Protein AF-A0A7R8VZD3-F1 (afdb_monomer_lite)

Foldseek 3Di:
DVVLLVVLVVQLVVVVVCLQPDFQDPVSLVVLVVCLVCPLLDDPPPDDPDDDDPPDCVVVVSVVSSVVLVPDPVSVVVSVVSVVLQDPVDPPSRRSVSVNVSVVVVVVVVVVVVVPDDD

Secondary structure (DSSP, 8-state):
-HHHHHHHHHHHHHTTTSTTT-B--HHHHHHHHHHHHTTTT----SS-S------SHHHHHHHHHHHHHHH-HHHHHHHHHHHHHT--SSTTTTBHHHHHHHHHHHHHHHHHHHHTS--

Radius of gyration: 16.38 Å; chains: 1; bounding box: 47×32×36 Å

pLDDT: mean 77.88, std 16.16, range [34.25, 94.44]

Sequence (119 aa):
MRQGLAKCLAIAFENRGAVSEATITPHTLNFVKKLVSTFGIGIENINTSNSTNASSAASDSLAARARATVQDPVFHMMKVQFKSDFDFSVPGSMKLQNLIVKLRKWIQILENKVKTLPK

Structure (mmCIF, N/CA/C/O backbone):
data_AF-A0A7R8VZD3-F1
#
_entry.id   AF-A0A7R8VZD3-F1
#
loop_
_atom_site.group_PDB
_atom_site.id
_atom_site.type_symbol
_atom_site.label_atom_id
_atom_site.label_alt_id
_atom_site.label_comp_id
_atom_site.label_asym_id
_atom_site.label_entity_id
_atom_site.label_seq_id
_atom_site.pdbx_PDB_ins_code
_atom_site.Cartn_x
_atom_site.Cartn_y
_atom_site.Cartn_z
_atom_site.occupancy
_atom_site.B_iso_or_equiv
_atom_site.auth_seq_id
_atom_site.auth_comp_id
_atom_site.auth_asym_id
_atom_site.auth_atom_id
_atom_site.pdbx_PDB_model_num
ATOM 1 N N . MET A 1 1 ? 3.832 -4.085 1.078 1.00 80.12 1 MET A N 1
ATOM 2 C CA . MET A 1 1 ? 2.422 -3.616 1.165 1.00 80.12 1 MET A CA 1
ATOM 3 C C . MET A 1 1 ? 1.523 -4.490 2.037 1.00 80.12 1 MET A C 1
ATOM 5 O O . MET A 1 1 ? 0.811 -3.924 2.856 1.00 80.12 1 MET A O 1
ATOM 9 N N . ARG A 1 2 ? 1.564 -5.830 1.934 1.00 85.31 2 ARG A N 1
ATOM 10 C CA . ARG A 1 2 ? 0.732 -6.739 2.758 1.00 85.31 2 ARG A CA 1
ATOM 11 C C . ARG A 1 2 ? 0.818 -6.479 4.271 1.00 85.31 2 ARG A C 1
ATOM 13 O O . ARG A 1 2 ? -0.208 -6.442 4.936 1.00 85.31 2 ARG A O 1
ATOM 20 N N . GLN A 1 3 ? 2.011 -6.189 4.794 1.00 83.88 3 GLN A N 1
ATOM 21 C CA . GLN A 1 3 ? 2.200 -5.815 6.203 1.00 83.88 3 GLN A CA 1
ATOM 22 C C . GLN A 1 3 ? 1.435 -4.537 6.596 1.00 83.88 3 GLN A C 1
ATOM 24 O O . GLN A 1 3 ? 0.845 -4.474 7.670 1.00 83.88 3 GLN A O 1
ATOM 29 N N . GLY A 1 4 ? 1.406 -3.531 5.714 1.00 83.62 4 GLY A N 1
ATOM 30 C CA . GLY A 1 4 ? 0.624 -2.312 5.928 1.00 83.62 4 GLY A CA 1
ATOM 31 C C . GLY A 1 4 ? -0.872 -2.603 5.988 1.00 83.62 4 GLY A C 1
ATOM 32 O O . GLY A 1 4 ? -1.556 -2.091 6.867 1.00 83.62 4 GLY A O 1
ATOM 33 N N . LEU A 1 5 ? -1.365 -3.483 5.107 1.00 88.00 5 LEU A N 1
ATOM 34 C CA . LEU A 1 5 ? -2.765 -3.907 5.113 1.00 88.00 5 LEU A CA 1
ATOM 35 C C . LEU A 1 5 ? -3.111 -4.648 6.410 1.00 88.00 5 LEU A C 1
ATOM 37 O O . LEU A 1 5 ? -4.119 -4.326 7.029 1.00 88.00 5 LEU A O 1
ATOM 41 N N . ALA A 1 6 ? -2.257 -5.573 6.856 1.00 88.06 6 ALA A N 1
ATOM 42 C CA . ALA A 1 6 ? -2.446 -6.293 8.115 1.00 88.06 6 ALA A CA 1
ATOM 43 C C . ALA A 1 6 ? -2.534 -5.337 9.318 1.00 88.06 6 ALA A C 1
ATOM 45 O O . ALA A 1 6 ? -3.457 -5.447 10.120 1.00 88.06 6 ALA A O 1
ATOM 46 N N . LYS A 1 7 ? -1.640 -4.339 9.396 1.00 86.06 7 LYS A N 1
ATOM 47 C CA . LYS A 1 7 ? -1.689 -3.297 10.438 1.00 86.06 7 LYS A CA 1
ATOM 48 C C . LYS A 1 7 ? -2.984 -2.481 10.385 1.00 86.06 7 LYS A C 1
ATOM 50 O O . LYS A 1 7 ? -3.569 -2.210 11.426 1.00 86.06 7 LYS A O 1
ATOM 55 N N . CYS A 1 8 ? -3.458 -2.116 9.192 1.00 86.69 8 CYS A N 1
ATOM 56 C CA . CYS A 1 8 ? -4.714 -1.376 9.059 1.00 86.69 8 CYS A CA 1
ATOM 57 C C . CYS A 1 8 ? -5.930 -2.211 9.482 1.00 86.69 8 CYS A C 1
ATOM 59 O O . CYS A 1 8 ? -6.835 -1.688 10.123 1.00 86.69 8 CYS A O 1
ATOM 61 N N . LEU A 1 9 ? -5.947 -3.502 9.141 1.00 87.75 9 LEU A N 1
ATOM 62 C CA . LEU A 1 9 ? -7.024 -4.413 9.531 1.00 87.75 9 LEU A CA 1
ATOM 63 C C . LEU A 1 9 ? -7.053 -4.654 11.046 1.00 87.75 9 LEU A C 1
ATOM 65 O O . LEU A 1 9 ? -8.140 -4.711 11.609 1.00 87.75 9 LEU A O 1
ATOM 69 N N . ALA A 1 10 ? -5.892 -4.723 11.705 1.00 89.38 10 ALA A N 1
ATOM 70 C CA . ALA A 1 10 ? -5.815 -4.808 13.164 1.00 89.38 10 ALA A CA 1
ATOM 71 C C . ALA A 1 10 ? -6.458 -3.582 13.838 1.00 89.38 10 ALA A C 1
ATOM 73 O O . ALA A 1 10 ? -7.354 -3.738 14.661 1.00 89.38 10 ALA A O 1
ATOM 74 N N . ILE A 1 11 ? -6.099 -2.367 13.399 1.00 86.88 11 ILE A N 1
ATOM 75 C CA . ILE A 1 11 ? -6.693 -1.124 13.924 1.00 86.88 11 ILE A CA 1
ATOM 76 C C . ILE A 1 11 ? -8.209 -1.096 13.672 1.00 86.88 11 ILE A C 1
ATOM 78 O O . ILE A 1 11 ? -8.978 -0.709 14.549 1.00 86.88 11 ILE A O 1
ATOM 82 N N . ALA A 1 12 ? -8.665 -1.524 12.490 1.00 87.50 12 ALA A N 1
ATOM 83 C CA . ALA A 1 12 ? -10.092 -1.580 12.175 1.00 87.50 12 ALA A CA 1
ATOM 84 C C . ALA A 1 12 ? -10.841 -2.567 13.084 1.00 87.50 12 ALA A C 1
ATOM 86 O O . ALA A 1 12 ? -11.945 -2.276 13.532 1.00 87.50 12 ALA A O 1
ATOM 87 N N . PHE A 1 13 ? -10.237 -3.715 13.389 1.00 88.38 13 PHE A N 1
ATOM 88 C CA . PHE A 1 13 ? -10.820 -4.707 14.286 1.00 88.38 13 PHE A CA 1
ATOM 89 C C . PHE A 1 13 ? -10.906 -4.208 15.738 1.00 88.38 13 PHE A C 1
ATOM 91 O O . PHE A 1 13 ? -11.932 -4.387 16.397 1.00 88.38 13 PHE A O 1
ATOM 98 N N . GLU A 1 14 ? -9.864 -3.532 16.224 1.00 87.56 14 GLU A N 1
ATOM 99 C CA . GLU A 1 14 ? -9.864 -2.875 17.539 1.00 87.56 14 GLU A CA 1
ATOM 100 C C . GLU A 1 14 ? -10.960 -1.801 17.627 1.00 87.56 14 GLU A C 1
ATOM 102 O O . GLU A 1 14 ? -11.651 -1.693 18.637 1.00 87.56 14 GLU A O 1
ATOM 107 N N . ASN A 1 15 ? -11.193 -1.075 16.530 1.00 84.88 15 ASN A N 1
ATOM 108 C CA . ASN A 1 15 ? -12.198 -0.018 16.420 1.00 84.88 15 ASN A CA 1
ATOM 109 C C . ASN A 1 15 ? -13.522 -0.504 15.800 1.00 84.88 15 ASN A C 1
ATOM 111 O O . ASN A 1 15 ? -14.246 0.289 15.200 1.00 84.88 15 ASN A O 1
ATOM 115 N N . ARG A 1 16 ? -13.871 -1.795 15.935 1.00 80.25 16 ARG A N 1
ATOM 116 C CA . ARG A 1 16 ? -15.020 -2.416 15.236 1.00 80.25 16 ARG A CA 1
ATOM 117 C C . ARG A 1 16 ? -16.374 -1.720 15.438 1.00 80.25 16 ARG A C 1
ATOM 119 O O . ARG A 1 16 ? -17.236 -1.835 14.576 1.00 80.25 16 ARG A O 1
ATOM 126 N N . GLY A 1 17 ? -16.560 -0.994 16.543 1.00 82.38 17 GLY A N 1
ATOM 127 C CA . GLY A 1 17 ? -17.776 -0.215 16.811 1.00 82.38 17 GLY A CA 1
ATOM 128 C C . GLY A 1 17 ? -17.874 1.112 16.045 1.00 82.38 17 GLY A C 1
ATOM 129 O O . GLY A 1 17 ? -18.957 1.677 15.965 1.00 82.38 17 GLY A O 1
ATOM 130 N N . ALA A 1 18 ? -16.767 1.608 15.478 1.00 83.62 18 ALA A N 1
ATOM 131 C CA . ALA A 1 18 ? -16.680 2.914 14.817 1.00 83.62 18 ALA A CA 1
ATOM 132 C C . ALA A 1 18 ? -15.638 2.930 13.675 1.00 83.62 18 ALA A C 1
ATOM 134 O O . ALA A 1 18 ? -14.901 3.898 13.490 1.00 83.62 18 ALA A O 1
ATOM 135 N N . VAL A 1 19 ? -15.556 1.853 12.883 1.00 82.00 19 VAL A N 1
ATOM 136 C CA . VAL A 1 19 ? -14.545 1.700 11.812 1.00 82.00 19 VAL A CA 1
ATOM 137 C C . VAL A 1 19 ? -14.595 2.832 10.778 1.00 82.00 19 VAL A C 1
ATOM 139 O O . VAL A 1 19 ? -13.558 3.215 10.238 1.00 82.00 19 VAL A O 1
ATOM 142 N N . SER A 1 20 ? -15.780 3.392 10.517 1.00 81.44 20 SER A N 1
ATOM 143 C CA . SER A 1 20 ? -15.986 4.510 9.582 1.00 81.44 20 SER A CA 1
ATOM 144 C C . SER A 1 20 ? -15.333 5.823 10.033 1.00 81.44 20 SER A C 1
ATOM 146 O O . SER A 1 20 ? -15.005 6.670 9.191 1.00 81.44 20 SER A O 1
ATOM 148 N N . GLU A 1 21 ? -15.122 5.964 11.344 1.00 84.62 21 GLU A N 1
ATOM 149 C CA . GLU A 1 21 ? -14.521 7.130 11.996 1.00 84.62 21 GLU A CA 1
ATOM 150 C C . GLU A 1 21 ? -13.048 6.897 12.358 1.00 84.62 21 GLU A C 1
ATOM 152 O O . GLU A 1 21 ? -12.323 7.842 12.668 1.00 84.62 21 GLU A O 1
ATOM 157 N N . ALA A 1 22 ? -12.568 5.652 12.264 1.00 88.69 22 ALA A N 1
ATOM 158 C CA . ALA A 1 22 ? -11.177 5.321 12.527 1.00 88.69 22 ALA A CA 1
ATOM 159 C C . ALA A 1 22 ? -10.238 6.057 11.555 1.00 88.69 22 ALA A C 1
ATOM 161 O O . ALA A 1 22 ? -10.385 6.013 10.326 1.00 88.69 22 ALA A O 1
ATOM 162 N N . THR A 1 23 ? -9.224 6.709 12.116 1.00 91.12 23 THR A N 1
ATOM 163 C CA . THR A 1 23 ? -8.204 7.446 11.370 1.00 91.12 23 THR A CA 1
ATOM 164 C C . THR A 1 23 ? -6.880 6.690 11.345 1.00 91.12 23 THR A C 1
ATOM 166 O O . THR A 1 23 ? -6.626 5.769 12.123 1.00 91.12 23 THR A O 1
ATOM 169 N N . ILE A 1 24 ? -6.025 7.045 10.390 1.00 89.88 24 ILE A N 1
ATOM 170 C CA . ILE A 1 24 ? -4.689 6.465 10.270 1.00 89.88 24 ILE A CA 1
ATOM 171 C C . ILE A 1 24 ? -3.842 6.912 11.466 1.00 89.88 24 ILE A C 1
ATOM 173 O O . ILE A 1 24 ? -3.636 8.105 11.685 1.00 89.88 24 ILE A O 1
ATOM 177 N N . THR A 1 25 ? -3.283 5.951 12.202 1.00 88.81 25 THR A N 1
ATOM 178 C CA . THR A 1 25 ? -2.350 6.250 13.293 1.00 88.81 25 THR A CA 1
ATOM 179 C C . THR A 1 25 ? -1.047 6.860 12.752 1.00 88.81 25 THR A C 1
ATOM 181 O O . THR A 1 25 ? -0.610 6.496 11.653 1.00 88.81 25 THR A O 1
ATOM 184 N N . PRO A 1 26 ? -0.347 7.724 13.514 1.00 88.31 26 PRO A N 1
ATOM 185 C CA . PRO A 1 26 ? 0.922 8.315 13.076 1.00 88.31 26 PRO A CA 1
ATOM 186 C C . PRO A 1 26 ? 1.968 7.274 12.654 1.00 88.31 26 PRO A C 1
ATOM 188 O O . PRO A 1 26 ? 2.701 7.465 11.682 1.00 88.31 26 PRO A O 1
ATOM 191 N N . HIS A 1 27 ? 2.005 6.132 13.348 1.00 86.25 27 HIS A N 1
ATOM 192 C CA . HIS A 1 27 ? 2.902 5.027 13.022 1.00 86.25 27 HIS A CA 1
ATOM 193 C C . HIS A 1 27 ? 2.594 4.423 11.643 1.00 86.25 27 HIS A C 1
ATOM 195 O O . HIS A 1 27 ? 3.495 4.267 10.816 1.00 86.25 27 HIS A O 1
ATOM 201 N N . THR A 1 28 ? 1.320 4.136 11.364 1.00 86.81 28 THR A N 1
ATOM 202 C CA . THR A 1 28 ? 0.881 3.634 10.056 1.00 86.81 28 THR A CA 1
ATOM 203 C C . THR A 1 28 ? 1.126 4.668 8.960 1.00 86.81 28 THR A C 1
ATOM 205 O O . THR A 1 28 ? 1.623 4.313 7.893 1.00 86.81 28 THR A O 1
ATOM 208 N N . LEU A 1 29 ? 0.868 5.951 9.222 1.00 88.88 29 LEU A N 1
ATOM 209 C CA . LEU A 1 29 ? 1.136 7.026 8.267 1.00 88.88 29 LEU A CA 1
ATOM 210 C C . LEU A 1 29 ? 2.623 7.095 7.889 1.00 88.88 29 LEU A C 1
ATOM 212 O O . LEU A 1 29 ? 2.956 7.147 6.706 1.00 88.88 29 LEU A O 1
ATOM 216 N N . ASN A 1 30 ? 3.525 7.045 8.871 1.00 89.06 30 ASN A N 1
ATOM 217 C CA . ASN A 1 30 ? 4.969 7.054 8.624 1.00 89.06 30 ASN A CA 1
ATOM 218 C C . ASN A 1 30 ? 5.432 5.823 7.841 1.00 89.06 30 ASN A C 1
ATOM 220 O O . ASN A 1 30 ? 6.268 5.941 6.945 1.00 89.06 30 ASN A O 1
ATOM 224 N N . PHE A 1 31 ? 4.864 4.652 8.137 1.00 86.88 31 PHE A N 1
ATOM 225 C CA . PHE A 1 31 ? 5.106 3.449 7.347 1.00 86.88 31 PHE A CA 1
ATOM 226 C C . PHE A 1 31 ? 4.687 3.645 5.884 1.00 86.88 31 PHE A C 1
ATOM 228 O O . PHE A 1 31 ? 5.464 3.336 4.983 1.00 86.88 31 PHE A O 1
ATOM 235 N N . VAL A 1 32 ? 3.495 4.194 5.629 1.00 88.56 32 VAL A N 1
ATOM 236 C CA . VAL A 1 32 ? 3.011 4.404 4.257 1.00 88.56 32 VAL A CA 1
ATOM 237 C C . VAL A 1 32 ? 3.837 5.462 3.528 1.00 88.56 32 VAL A C 1
ATOM 239 O O . VAL A 1 32 ? 4.207 5.240 2.380 1.00 88.56 32 VAL A O 1
ATOM 242 N N . LYS A 1 33 ? 4.213 6.565 4.188 1.00 88.75 33 LYS A N 1
ATOM 243 C CA . LYS A 1 33 ? 5.120 7.573 3.611 1.00 88.75 33 LYS A CA 1
ATOM 244 C C . LYS A 1 33 ? 6.446 6.953 3.170 1.00 88.75 33 LYS A C 1
ATOM 246 O O . LYS A 1 33 ? 6.878 7.188 2.045 1.00 88.75 33 LYS A O 1
ATOM 251 N N . LYS A 1 34 ? 7.047 6.110 4.020 1.00 86.06 34 LYS A N 1
ATOM 252 C CA . LYS A 1 34 ? 8.265 5.361 3.671 1.00 86.06 34 LYS A CA 1
ATOM 253 C C . LYS A 1 34 ? 8.031 4.418 2.494 1.00 86.06 34 LYS A C 1
ATOM 255 O O . LYS A 1 34 ? 8.853 4.351 1.591 1.00 86.06 34 LYS A O 1
ATOM 260 N N . LEU A 1 35 ? 6.896 3.725 2.479 1.00 86.56 35 LEU A N 1
ATOM 261 C CA . LEU A 1 35 ? 6.533 2.807 1.404 1.00 86.56 35 LEU A CA 1
ATOM 262 C C . LEU A 1 35 ? 6.394 3.527 0.051 1.00 86.56 35 LEU A C 1
ATOM 264 O O . LEU A 1 35 ? 6.831 3.000 -0.967 1.00 86.56 35 LEU A O 1
ATOM 268 N N . VAL A 1 36 ? 5.829 4.738 0.041 1.00 87.12 36 VAL A N 1
ATOM 269 C CA . VAL A 1 36 ? 5.756 5.600 -1.151 1.00 87.12 36 VAL A CA 1
ATOM 270 C C . VAL A 1 36 ? 7.143 6.078 -1.573 1.00 87.12 36 VAL A C 1
ATOM 272 O O . VAL A 1 36 ? 7.459 6.038 -2.762 1.00 87.12 36 VAL A O 1
ATOM 275 N N . SER A 1 37 ? 7.996 6.494 -0.631 1.00 84.50 37 SER A N 1
ATOM 276 C CA . SER A 1 37 ? 9.336 6.988 -0.967 1.00 84.50 37 SER A CA 1
ATOM 277 C C . SER A 1 37 ? 10.265 5.899 -1.510 1.00 84.50 37 SER A C 1
ATOM 279 O O . SER A 1 37 ? 11.122 6.200 -2.335 1.00 84.50 37 SER A O 1
ATOM 281 N N . THR A 1 38 ? 10.094 4.644 -1.082 1.00 81.06 38 THR A N 1
ATOM 282 C CA . THR A 1 38 ? 10.938 3.506 -1.497 1.00 81.06 38 THR A CA 1
ATOM 283 C C . THR A 1 38 ? 10.311 2.621 -2.577 1.00 81.06 38 THR A C 1
ATOM 285 O O . THR A 1 38 ? 10.819 1.531 -2.858 1.00 81.06 38 THR A O 1
ATOM 288 N N . PHE A 1 39 ? 9.218 3.062 -3.209 1.00 83.06 39 PHE A N 1
ATOM 289 C CA . PHE A 1 39 ? 8.537 2.288 -4.247 1.00 83.06 39 PHE A CA 1
ATOM 290 C C . PHE A 1 39 ? 9.513 1.876 -5.367 1.00 83.06 39 PHE A C 1
ATOM 292 O O . PHE A 1 39 ? 10.147 2.731 -5.987 1.00 83.06 39 PHE A O 1
ATOM 299 N N . GLY A 1 40 ? 9.634 0.556 -5.578 1.00 73.19 40 GLY A N 1
ATOM 300 C CA . GLY A 1 40 ? 10.486 -0.128 -6.567 1.00 73.19 40 GLY A CA 1
ATOM 301 C C . GLY A 1 40 ? 12.001 -0.080 -6.356 1.00 73.19 40 GLY A C 1
ATOM 302 O O . GLY A 1 40 ? 12.731 -0.533 -7.228 1.00 73.19 40 GLY A O 1
ATOM 303 N N . ILE A 1 41 ? 12.474 0.413 -5.209 1.00 71.56 41 ILE A N 1
ATOM 304 C CA . ILE A 1 41 ? 13.904 0.394 -4.842 1.00 71.56 41 ILE A CA 1
ATOM 305 C C . ILE A 1 41 ? 14.216 -0.775 -3.882 1.00 71.56 41 ILE A C 1
ATOM 307 O O . ILE A 1 41 ? 15.367 -1.157 -3.719 1.00 71.56 41 ILE A O 1
ATOM 311 N N . GLY A 1 42 ? 13.185 -1.401 -3.304 1.00 60.47 42 GLY A N 1
ATOM 312 C CA . GLY A 1 42 ? 13.328 -2.461 -2.303 1.00 60.47 42 GLY A CA 1
ATOM 313 C C . GLY A 1 42 ? 13.189 -1.925 -0.876 1.00 60.47 42 GLY A C 1
ATOM 314 O O . GLY A 1 42 ? 13.352 -0.735 -0.611 1.00 60.47 42 GLY A O 1
ATOM 315 N N . ILE A 1 43 ? 12.791 -2.801 0.047 1.00 53.06 43 ILE A N 1
ATOM 316 C CA . ILE A 1 43 ? 12.465 -2.468 1.439 1.00 53.06 43 ILE A CA 1
ATOM 317 C C . ILE A 1 43 ? 13.413 -3.244 2.357 1.00 53.06 43 ILE A C 1
ATOM 319 O O . ILE A 1 43 ? 12.996 -4.153 3.066 1.00 53.06 43 ILE A O 1
ATOM 323 N N . GLU A 1 44 ? 14.699 -2.922 2.331 1.00 49.41 44 GLU A N 1
ATOM 324 C CA . GLU A 1 44 ? 15.693 -3.690 3.103 1.00 49.41 44 GLU A CA 1
ATOM 325 C C . GLU A 1 44 ? 15.891 -3.141 4.528 1.00 49.41 44 GLU A C 1
ATOM 327 O O . GLU A 1 44 ? 16.704 -3.653 5.280 1.00 49.41 44 GLU A O 1
ATOM 332 N N . ASN A 1 45 ? 15.119 -2.126 4.948 1.00 45.44 45 ASN A N 1
ATOM 333 C CA . ASN A 1 45 ? 15.356 -1.419 6.218 1.00 45.44 45 ASN A CA 1
ATOM 334 C C . ASN A 1 45 ? 14.077 -1.081 7.020 1.00 45.44 45 ASN A C 1
ATOM 336 O O . ASN A 1 45 ? 14.005 -0.040 7.676 1.00 45.44 45 ASN A O 1
ATOM 340 N N . ILE A 1 46 ? 13.012 -1.893 6.948 1.00 45.72 46 ILE A N 1
ATOM 341 C CA . ILE A 1 46 ? 11.789 -1.638 7.752 1.00 45.72 46 ILE A CA 1
ATOM 342 C C . ILE A 1 46 ? 11.756 -2.409 9.080 1.00 45.72 46 ILE A C 1
ATOM 344 O O . ILE A 1 46 ? 10.952 -2.075 9.948 1.00 45.72 46 ILE A O 1
ATOM 348 N N . ASN A 1 47 ? 12.687 -3.330 9.315 1.00 40.97 47 ASN A N 1
ATOM 349 C CA . ASN A 1 47 ? 12.918 -3.861 10.652 1.00 40.97 47 ASN A CA 1
ATOM 350 C C . ASN A 1 47 ? 14.369 -3.600 11.048 1.00 40.97 47 ASN A C 1
ATOM 352 O O . ASN A 1 47 ? 15.271 -3.827 10.251 1.00 40.97 47 ASN A O 1
ATOM 356 N N . THR A 1 48 ? 14.548 -3.168 12.293 1.00 34.25 48 THR A N 1
ATOM 357 C CA . THR A 1 48 ? 15.831 -3.090 12.996 1.00 34.25 48 THR A CA 1
ATOM 358 C C . THR A 1 48 ? 16.594 -1.776 12.792 1.00 34.25 48 THR A C 1
ATOM 360 O O . THR A 1 48 ? 17.361 -1.563 11.860 1.00 34.25 48 THR A O 1
ATOM 363 N N . SER A 1 49 ? 16.434 -0.893 13.774 1.00 39.38 49 SER A N 1
ATOM 364 C CA . SER A 1 49 ? 17.566 -0.208 14.389 1.00 39.38 49 SER A CA 1
ATOM 365 C C . SER A 1 49 ? 18.670 -1.229 14.690 1.00 39.38 49 SER A C 1
ATOM 367 O O . SER A 1 49 ? 18.627 -1.843 15.747 1.00 39.38 49 SER A O 1
ATOM 369 N N . ASN A 1 50 ? 19.536 -1.515 13.715 1.00 36.41 50 ASN A N 1
ATOM 370 C CA . ASN A 1 50 ? 20.930 -1.925 13.877 1.00 36.41 50 ASN A CA 1
ATOM 371 C C . ASN A 1 50 ? 21.586 -2.016 12.496 1.00 36.41 50 ASN A C 1
ATOM 373 O O . ASN A 1 50 ? 21.257 -2.863 11.671 1.00 36.41 50 ASN A O 1
ATOM 377 N N . SER A 1 51 ? 22.542 -1.111 12.306 1.00 47.84 51 SER A N 1
ATOM 378 C CA . SER A 1 51 ? 23.648 -1.200 11.362 1.00 47.84 51 SER A CA 1
ATOM 379 C C . SER A 1 51 ? 24.110 -2.642 11.138 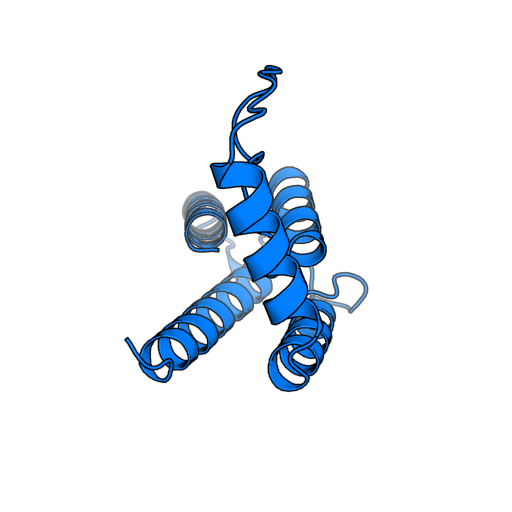1.00 47.84 51 SER A C 1
ATOM 381 O O . SER A 1 51 ? 24.499 -3.312 12.089 1.00 47.84 51 SER A O 1
ATOM 383 N N . THR A 1 52 ? 24.134 -3.090 9.885 1.00 34.84 52 THR A N 1
ATOM 384 C CA . THR A 1 52 ? 25.211 -3.955 9.390 1.00 34.84 52 THR A CA 1
ATOM 385 C C . THR A 1 52 ? 25.466 -3.627 7.925 1.00 34.84 52 THR A C 1
ATOM 387 O O . THR A 1 52 ? 24.600 -3.751 7.063 1.00 34.84 52 THR A O 1
ATOM 390 N N . ASN A 1 53 ? 26.682 -3.157 7.670 1.00 47.03 53 ASN A N 1
ATOM 391 C CA . ASN A 1 53 ? 27.254 -2.944 6.351 1.00 47.03 53 ASN A CA 1
ATOM 392 C C . ASN A 1 53 ? 27.231 -4.259 5.555 1.00 47.03 53 ASN A C 1
ATOM 394 O O . ASN A 1 53 ? 28.107 -5.101 5.738 1.00 47.03 53 ASN A O 1
ATOM 398 N N . ALA A 1 54 ? 26.257 -4.451 4.666 1.00 43.28 54 ALA A N 1
ATOM 399 C CA . ALA A 1 54 ? 26.278 -5.550 3.705 1.00 43.28 54 ALA A CA 1
ATOM 400 C C . ALA A 1 54 ? 26.945 -5.085 2.399 1.00 43.28 54 ALA A C 1
ATOM 402 O O . ALA A 1 54 ? 26.305 -4.886 1.366 1.00 43.28 54 ALA A O 1
ATOM 403 N N . SER A 1 55 ? 28.261 -4.889 2.458 1.00 50.62 55 SER A N 1
ATOM 404 C CA . SER A 1 55 ? 29.116 -4.746 1.278 1.00 50.62 55 SER A CA 1
ATOM 405 C C . SER A 1 55 ? 29.339 -6.136 0.676 1.00 50.62 55 SER A C 1
ATOM 407 O O . SER A 1 55 ? 30.214 -6.876 1.112 1.00 50.62 55 SER A O 1
ATOM 409 N N . SER A 1 56 ? 28.509 -6.533 -0.287 1.00 43.72 56 SER A N 1
ATOM 410 C CA . SER A 1 56 ? 28.709 -7.746 -1.090 1.00 43.72 56 SER A CA 1
ATOM 411 C C . SER A 1 56 ? 28.012 -7.582 -2.444 1.00 43.72 56 SER A C 1
ATOM 413 O O . SER A 1 56 ? 27.073 -6.799 -2.554 1.00 43.72 56 SER A O 1
ATOM 415 N N . ALA A 1 57 ? 28.454 -8.303 -3.478 1.00 46.41 57 ALA A N 1
ATOM 416 C CA . ALA A 1 57 ? 27.957 -8.227 -4.863 1.00 46.41 57 ALA A CA 1
ATOM 417 C C . ALA A 1 57 ? 26.416 -8.322 -5.031 1.00 46.41 57 ALA A C 1
ATOM 419 O O . ALA A 1 57 ? 25.874 -7.946 -6.072 1.00 46.41 57 ALA A O 1
ATOM 420 N N . ALA A 1 58 ? 25.694 -8.779 -4.001 1.00 50.19 58 ALA A N 1
ATOM 421 C CA . ALA A 1 58 ? 24.237 -8.708 -3.909 1.00 50.19 58 ALA A CA 1
ATOM 422 C C . ALA A 1 58 ? 23.706 -7.260 -3.955 1.00 50.19 58 ALA A C 1
ATOM 424 O O . ALA A 1 58 ? 22.720 -6.995 -4.642 1.00 50.19 58 ALA A O 1
ATOM 425 N N . SER A 1 59 ? 24.393 -6.322 -3.299 1.00 55.59 59 SER A N 1
ATOM 426 C CA . SER A 1 59 ? 24.054 -4.895 -3.265 1.00 55.59 59 SER A CA 1
ATOM 427 C C . SER A 1 59 ? 24.253 -4.234 -4.632 1.00 55.59 59 SER A C 1
ATOM 429 O O . SER A 1 59 ? 23.412 -3.444 -5.057 1.00 55.59 59 SER A O 1
ATOM 431 N N . ASP A 1 60 ? 25.299 -4.616 -5.375 1.00 57.69 60 ASP A N 1
ATOM 432 C CA . ASP A 1 60 ? 25.520 -4.143 -6.749 1.00 57.69 60 ASP A CA 1
ATOM 433 C C . ASP A 1 60 ? 24.492 -4.715 -7.732 1.00 57.69 60 ASP A C 1
ATOM 435 O O . ASP A 1 60 ? 23.924 -3.967 -8.531 1.00 57.69 60 ASP A O 1
ATOM 439 N N . SER A 1 61 ? 24.171 -6.015 -7.649 1.00 59.56 61 SER A N 1
ATOM 440 C CA . SER A 1 61 ? 23.106 -6.606 -8.474 1.00 59.56 61 SER A CA 1
ATOM 441 C C . SER A 1 61 ? 21.736 -5.998 -8.162 1.00 59.56 61 SER A C 1
ATOM 443 O O . SER A 1 61 ? 20.929 -5.821 -9.078 1.00 59.56 61 SER A O 1
ATOM 445 N N . LEU A 1 62 ? 21.453 -5.679 -6.898 1.00 62.53 62 LEU A N 1
ATOM 446 C CA . LEU A 1 62 ? 20.225 -5.004 -6.495 1.00 62.53 62 LEU A CA 1
ATOM 447 C C . LEU A 1 62 ? 20.192 -3.565 -7.012 1.00 62.53 62 LEU A C 1
ATOM 449 O O . LEU A 1 62 ? 19.194 -3.154 -7.600 1.00 62.53 62 LEU A O 1
ATOM 453 N N . ALA A 1 63 ? 21.289 -2.821 -6.864 1.00 64.75 63 ALA A N 1
ATOM 454 C CA . ALA A 1 63 ? 21.410 -1.468 -7.389 1.00 64.75 63 ALA A CA 1
ATOM 455 C C . ALA A 1 63 ? 21.259 -1.443 -8.919 1.00 64.75 63 ALA A C 1
ATOM 457 O O . ALA A 1 63 ? 20.617 -0.543 -9.455 1.00 64.75 63 ALA A O 1
ATOM 458 N N . ALA A 1 64 ? 21.782 -2.444 -9.633 1.00 66.00 64 ALA A N 1
ATOM 459 C CA . ALA A 1 64 ? 21.585 -2.597 -11.073 1.00 66.00 64 ALA A CA 1
ATOM 460 C C . ALA A 1 64 ? 20.107 -2.830 -11.435 1.00 66.00 64 ALA A C 1
ATOM 462 O O . ALA A 1 64 ? 19.577 -2.148 -12.313 1.00 66.00 64 ALA A O 1
ATOM 463 N N . ARG A 1 65 ? 19.406 -3.721 -10.717 1.00 66.94 65 ARG A N 1
ATOM 464 C CA . ARG A 1 65 ? 17.962 -3.959 -10.917 1.00 66.94 65 ARG A CA 1
ATOM 465 C C . ARG A 1 65 ? 17.117 -2.732 -10.569 1.00 66.94 65 ARG A C 1
ATOM 467 O O . ARG A 1 65 ? 16.187 -2.409 -11.306 1.00 66.94 65 ARG A O 1
ATOM 474 N N . ALA A 1 66 ? 17.454 -2.020 -9.495 1.00 65.50 66 ALA A N 1
ATOM 475 C CA . ALA A 1 66 ? 16.788 -0.779 -9.111 1.00 65.50 66 ALA A CA 1
ATOM 476 C C . ALA A 1 66 ? 16.988 0.309 -10.179 1.00 65.50 66 ALA A C 1
ATOM 478 O O . ALA A 1 66 ? 16.028 0.975 -10.556 1.00 65.50 66 ALA A O 1
ATOM 479 N N . ARG A 1 67 ? 18.203 0.447 -10.734 1.00 65.56 67 ARG A N 1
ATOM 480 C CA . ARG A 1 67 ? 18.489 1.375 -11.844 1.00 65.56 67 ARG A CA 1
ATOM 481 C C . ARG A 1 67 ? 17.708 1.019 -13.107 1.00 65.56 67 ARG A C 1
ATOM 483 O O . ARG A 1 67 ? 17.097 1.909 -13.689 1.00 65.56 67 ARG A O 1
ATOM 490 N N . ALA A 1 68 ? 17.675 -0.256 -13.493 1.00 67.50 68 ALA A N 1
ATOM 491 C CA . ALA A 1 68 ? 16.896 -0.715 -14.645 1.00 67.50 68 ALA A CA 1
ATOM 492 C C . ALA A 1 68 ? 15.395 -0.430 -14.465 1.00 67.50 68 ALA A C 1
ATOM 494 O O . ALA A 1 68 ? 14.742 0.064 -15.376 1.00 67.50 68 ALA A O 1
ATOM 495 N N . THR A 1 69 ? 14.875 -0.650 -13.255 1.00 68.44 69 THR A N 1
ATOM 496 C CA . THR A 1 69 ? 13.477 -0.363 -12.911 1.00 68.44 69 THR A CA 1
ATOM 497 C C . THR A 1 69 ? 13.173 1.138 -12.966 1.00 68.44 69 THR A C 1
ATOM 499 O O . THR A 1 69 ? 12.136 1.531 -13.479 1.00 68.44 69 THR A O 1
ATOM 502 N N . VAL A 1 70 ? 14.077 2.007 -12.494 1.00 66.50 70 VAL A N 1
ATOM 503 C CA . VAL A 1 70 ? 13.886 3.473 -12.534 1.00 66.50 70 VAL A CA 1
ATOM 504 C C . VAL A 1 70 ? 13.851 4.027 -13.963 1.00 66.50 70 VAL A C 1
ATOM 506 O O . VAL A 1 70 ? 13.172 5.025 -14.195 1.00 66.50 70 VAL A O 1
ATOM 509 N N . GLN A 1 71 ? 14.553 3.391 -14.902 1.00 71.75 71 GLN A N 1
ATOM 510 C CA . GLN A 1 71 ? 14.567 3.783 -16.316 1.00 71.75 71 GLN A CA 1
ATOM 511 C C . GLN A 1 71 ? 13.365 3.240 -17.106 1.00 71.75 71 GLN A C 1
ATOM 513 O O . GLN A 1 71 ? 13.134 3.670 -18.234 1.00 71.75 71 GLN A O 1
ATOM 518 N N . ASP A 1 72 ? 12.586 2.316 -16.535 1.00 79.31 72 ASP A N 1
ATOM 519 C CA . ASP A 1 72 ? 11.387 1.791 -17.180 1.00 79.31 72 ASP A CA 1
ATOM 520 C C . ASP A 1 72 ? 10.269 2.866 -17.170 1.00 79.31 72 ASP A C 1
ATOM 522 O O . ASP A 1 72 ? 9.820 3.302 -16.100 1.00 79.31 72 ASP A O 1
ATOM 526 N N . PRO A 1 73 ? 9.775 3.310 -18.343 1.00 82.44 73 PRO A N 1
ATOM 527 C CA . PRO A 1 73 ? 8.731 4.328 -18.425 1.00 82.44 73 PRO A CA 1
ATOM 528 C C . PRO A 1 73 ? 7.405 3.871 -17.796 1.00 82.44 73 PRO A C 1
ATOM 530 O O . PRO A 1 73 ? 6.706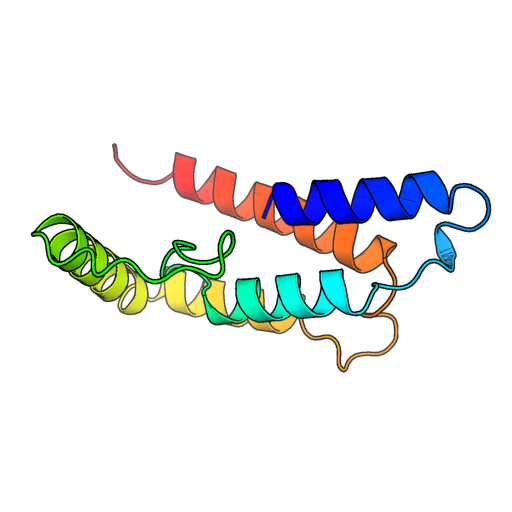 4.677 -17.177 1.00 82.44 73 PRO A O 1
ATOM 533 N N . VAL A 1 74 ? 7.068 2.579 -17.879 1.00 84.00 74 VAL A N 1
ATOM 534 C CA . VAL A 1 74 ? 5.892 1.993 -17.219 1.00 84.00 74 VAL A CA 1
ATOM 535 C C . VAL A 1 74 ? 6.058 2.066 -15.708 1.00 84.00 74 VAL A C 1
ATOM 537 O O . VAL A 1 74 ? 5.111 2.407 -14.994 1.00 84.00 74 VA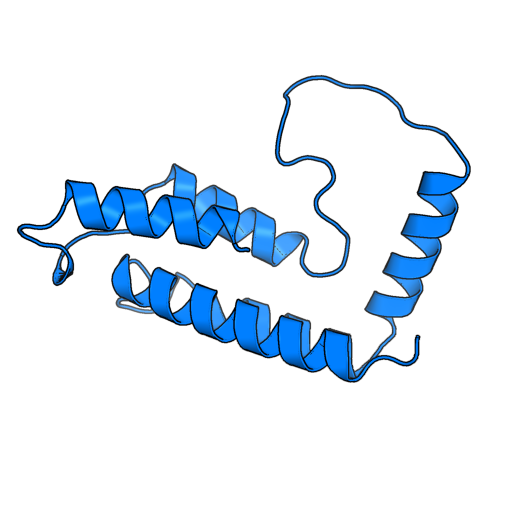L A O 1
ATOM 540 N N . PHE A 1 75 ? 7.263 1.794 -15.207 1.00 82.69 75 PHE A N 1
ATOM 541 C CA . PHE A 1 75 ? 7.559 1.934 -13.788 1.00 82.69 75 PHE A CA 1
ATOM 542 C C . PHE A 1 75 ? 7.460 3.390 -13.319 1.00 82.69 75 PHE A C 1
ATOM 544 O O . PHE A 1 75 ? 6.872 3.650 -12.268 1.00 82.69 75 PHE A O 1
ATOM 551 N N . HIS A 1 76 ? 7.958 4.350 -14.102 1.00 84.00 76 HIS A N 1
ATOM 552 C CA . HIS A 1 76 ? 7.829 5.770 -13.783 1.00 84.00 76 HIS A CA 1
ATOM 553 C C . HIS A 1 76 ? 6.356 6.202 -13.691 1.00 84.00 76 HIS A C 1
ATOM 555 O O . HIS A 1 76 ? 5.953 6.815 -12.699 1.00 84.00 76 HIS A O 1
ATOM 561 N N . MET A 1 77 ? 5.522 5.821 -14.667 1.00 88.50 77 MET A N 1
ATOM 562 C CA . MET A 1 77 ? 4.077 6.096 -14.627 1.00 88.50 77 MET A CA 1
ATOM 563 C C . MET A 1 77 ? 3.413 5.452 -13.408 1.00 88.50 77 MET A C 1
ATOM 565 O O . MET A 1 77 ? 2.640 6.098 -12.700 1.00 88.50 77 MET A O 1
ATOM 569 N N . MET A 1 78 ? 3.764 4.201 -13.113 1.00 89.44 78 MET A N 1
ATOM 570 C CA . MET A 1 78 ? 3.246 3.480 -11.956 1.00 89.44 78 MET A CA 1
ATOM 571 C C . MET A 1 78 ? 3.659 4.152 -10.641 1.00 89.44 78 MET A C 1
ATOM 573 O O . MET A 1 78 ? 2.837 4.267 -9.740 1.00 89.44 78 MET A O 1
ATOM 577 N N . LYS A 1 79 ? 4.890 4.664 -10.536 1.00 87.62 79 LYS A N 1
ATOM 578 C CA . LYS A 1 79 ? 5.374 5.422 -9.374 1.00 87.62 79 LYS A CA 1
ATOM 579 C C . LYS A 1 79 ? 4.629 6.747 -9.198 1.00 87.62 79 LYS A C 1
ATOM 581 O O . LYS A 1 79 ? 4.277 7.094 -8.071 1.00 87.62 79 LYS A O 1
ATOM 586 N N . VAL A 1 80 ? 4.366 7.479 -10.283 1.00 90.62 80 VAL A N 1
ATOM 587 C CA . VAL A 1 80 ? 3.575 8.723 -10.249 1.00 90.62 80 VAL A CA 1
ATOM 588 C C . VAL A 1 80 ? 2.153 8.435 -9.772 1.00 90.62 80 VAL A C 1
ATOM 590 O O . VAL A 1 80 ? 1.675 9.079 -8.837 1.00 90.62 80 VAL A O 1
ATOM 593 N N . GLN A 1 81 ? 1.511 7.417 -10.349 1.00 91.44 81 GLN A N 1
ATOM 594 C CA . GLN A 1 81 ? 0.177 6.991 -9.942 1.00 91.44 81 GLN A CA 1
ATOM 595 C C . GLN A 1 81 ? 0.162 6.521 -8.482 1.00 91.44 81 GLN A C 1
ATOM 597 O O . GLN A 1 81 ? -0.745 6.875 -7.734 1.00 91.44 81 GLN A O 1
ATOM 602 N N . PHE A 1 82 ? 1.188 5.780 -8.049 1.00 91.50 82 PHE A N 1
ATOM 603 C CA . PHE A 1 82 ? 1.348 5.337 -6.665 1.00 91.50 82 PHE A CA 1
ATOM 604 C C . PHE A 1 82 ? 1.395 6.521 -5.707 1.00 91.50 82 PHE A C 1
ATOM 606 O O . PHE A 1 82 ? 0.631 6.588 -4.749 1.00 91.50 82 PHE A O 1
ATOM 613 N N . LYS A 1 83 ? 2.259 7.497 -5.989 1.00 91.06 83 LYS A N 1
ATOM 614 C CA . LYS A 1 83 ? 2.396 8.696 -5.162 1.00 91.06 83 LYS A CA 1
ATOM 615 C C . LYS A 1 83 ? 1.085 9.481 -5.077 1.00 91.06 83 LYS A C 1
ATOM 617 O O . LYS A 1 83 ? 0.724 9.907 -3.986 1.00 91.06 83 LYS A O 1
ATOM 622 N N . SER A 1 84 ? 0.381 9.639 -6.198 1.00 91.69 84 SER A N 1
ATOM 623 C CA . SER A 1 84 ? -0.909 10.336 -6.246 1.00 91.69 84 SER A CA 1
ATOM 624 C C . SER A 1 84 ? -1.993 9.600 -5.450 1.00 91.69 84 SER A C 1
ATOM 626 O O . SER A 1 84 ? -2.681 10.212 -4.635 1.00 91.69 84 SER A O 1
ATOM 628 N N . ASP A 1 85 ? -2.092 8.275 -5.593 1.00 91.38 85 ASP A N 1
ATOM 629 C CA . ASP A 1 85 ? -3.064 7.470 -4.848 1.00 91.38 85 ASP A CA 1
ATOM 630 C C . ASP A 1 85 ? -2.814 7.530 -3.329 1.00 91.38 85 ASP A C 1
ATOM 632 O O . ASP A 1 85 ? -3.763 7.428 -2.553 1.00 91.38 85 ASP A O 1
ATOM 636 N N . PHE A 1 86 ? -1.574 7.730 -2.875 1.00 91.06 86 PHE A N 1
ATOM 637 C CA . PHE A 1 86 ? -1.211 7.866 -1.456 1.00 91.06 86 PHE A CA 1
ATOM 638 C C . PHE A 1 86 ? -0.980 9.319 -1.004 1.00 91.06 86 PHE A C 1
ATOM 640 O O . PHE A 1 86 ? -0.261 9.557 -0.033 1.00 91.06 86 PHE A O 1
ATOM 647 N N . ASP A 1 87 ? -1.619 10.291 -1.658 1.00 89.62 87 ASP A N 1
ATOM 648 C CA . ASP A 1 87 ? -1.646 11.669 -1.170 1.00 89.62 87 ASP A CA 1
ATOM 649 C C . ASP A 1 87 ? -2.578 11.808 0.050 1.00 89.62 87 ASP A C 1
ATOM 651 O O . ASP A 1 87 ? -3.779 11.514 -0.013 1.00 89.62 87 ASP A O 1
ATOM 655 N N . PHE A 1 88 ? -1.998 12.235 1.175 1.00 86.56 88 PHE A N 1
ATOM 656 C CA . PHE A 1 88 ? -2.689 12.445 2.451 1.00 86.56 88 PHE A CA 1
ATOM 657 C C . PHE A 1 88 ? -3.053 13.913 2.723 1.00 86.56 88 PHE A C 1
ATOM 659 O O . PHE A 1 88 ? -3.566 14.229 3.794 1.00 86.56 88 PHE A O 1
ATOM 666 N N . SER A 1 89 ? -2.781 14.822 1.782 1.00 87.38 89 SER A N 1
ATOM 667 C CA . SER A 1 89 ? -3.196 16.229 1.874 1.00 87.38 89 SER A CA 1
ATOM 668 C C . SER A 1 89 ? -4.670 16.437 1.503 1.00 87.38 89 SER A C 1
ATOM 670 O O . SER A 1 89 ? -5.283 17.427 1.896 1.00 87.38 89 SER A O 1
ATOM 672 N N . VAL A 1 90 ? -5.261 15.481 0.781 1.00 85.75 90 VAL A N 1
ATOM 673 C CA . VAL A 1 90 ? -6.645 15.545 0.297 1.00 85.75 90 VAL A CA 1
ATOM 674 C C . VAL A 1 90 ? -7.634 15.255 1.439 1.00 85.75 90 VAL A C 1
ATOM 676 O O . VAL A 1 90 ? -7.386 14.339 2.235 1.00 85.75 90 VAL A O 1
ATOM 679 N N . PRO A 1 91 ? -8.782 15.954 1.526 1.00 84.75 91 PRO A N 1
ATOM 680 C CA . PRO A 1 91 ? -9.810 15.668 2.524 1.00 84.75 91 PRO A CA 1
ATOM 681 C C . PRO A 1 91 ? -10.228 14.191 2.543 1.00 84.75 91 PRO A C 1
ATOM 683 O O . PRO A 1 91 ? -10.389 13.549 1.508 1.00 84.75 91 PRO A O 1
ATOM 686 N N . GLY A 1 92 ? -10.377 13.623 3.741 1.00 80.81 92 GLY A N 1
ATOM 687 C CA . GLY A 1 92 ? -10.785 12.226 3.928 1.00 80.81 92 GLY A CA 1
ATOM 688 C C . GLY A 1 92 ? -9.701 11.177 3.644 1.00 80.81 92 GLY A C 1
ATOM 689 O O . GLY A 1 92 ? -9.889 10.011 3.990 1.00 80.81 92 GLY A O 1
ATOM 690 N N . SER A 1 93 ? -8.541 11.544 3.094 1.00 84.38 93 SER A N 1
ATOM 691 C CA . SER A 1 93 ? -7.415 10.618 2.859 1.00 84.38 93 SER A CA 1
ATOM 692 C C . SER A 1 93 ? -6.878 9.962 4.142 1.00 84.38 93 SER A C 1
ATOM 694 O O . SER A 1 93 ? -6.337 8.858 4.089 1.00 84.38 93 SER A O 1
ATOM 696 N N . MET A 1 94 ? -7.096 10.613 5.289 1.00 90.50 94 MET A N 1
ATOM 697 C CA . MET A 1 94 ? -6.707 10.161 6.627 1.00 90.50 94 MET A CA 1
ATOM 698 C C . MET A 1 94 ? -7.636 9.096 7.228 1.00 90.50 94 MET A C 1
ATOM 700 O O . MET A 1 94 ? -7.332 8.569 8.299 1.00 90.50 94 MET A O 1
ATOM 704 N N . LYS A 1 95 ? -8.760 8.759 6.576 1.00 92.00 95 LYS A N 1
ATOM 705 C CA . LYS A 1 95 ? -9.639 7.679 7.045 1.00 92.00 95 LYS A CA 1
ATOM 706 C C . LYS A 1 95 ? -8.981 6.314 6.829 1.00 92.00 95 LYS A C 1
ATOM 708 O O . LYS A 1 95 ? -8.497 6.010 5.736 1.00 92.00 95 LYS A O 1
ATOM 713 N N . LEU A 1 96 ? -9.035 5.452 7.843 1.00 91.06 96 LEU A N 1
ATOM 714 C CA . LEU A 1 96 ? -8.430 4.119 7.808 1.00 91.06 96 LEU A CA 1
ATOM 715 C C . LEU A 1 96 ? -9.007 3.250 6.680 1.00 91.06 96 LEU A C 1
ATOM 717 O O . LEU A 1 96 ? -8.262 2.569 5.975 1.00 91.06 96 LEU A O 1
ATOM 721 N N . GLN A 1 97 ? -10.322 3.329 6.453 1.00 90.62 97 GLN A N 1
ATOM 722 C CA . GLN A 1 97 ? -11.004 2.621 5.364 1.00 90.62 97 GLN A CA 1
ATOM 723 C C . GLN A 1 97 ? -10.431 2.974 3.981 1.00 90.62 97 GLN A C 1
ATOM 725 O O . GLN A 1 97 ? -10.208 2.088 3.155 1.00 90.62 97 GLN A O 1
ATOM 730 N N . ASN A 1 98 ? -10.099 4.249 3.756 1.00 90.75 98 ASN A N 1
ATOM 731 C CA . ASN A 1 98 ? -9.537 4.711 2.490 1.00 90.75 98 ASN A CA 1
ATOM 732 C C . ASN A 1 98 ? -8.143 4.120 2.279 1.00 90.75 98 ASN A C 1
ATOM 734 O O . ASN A 1 98 ? -7.818 3.670 1.179 1.00 90.75 98 ASN A O 1
ATOM 738 N N . LEU A 1 99 ? -7.337 4.052 3.343 1.00 91.31 99 LEU A N 1
ATOM 739 C CA . LEU A 1 99 ? -6.029 3.409 3.288 1.00 91.31 99 LEU A CA 1
ATOM 740 C C . LEU A 1 99 ? -6.141 1.903 2.992 1.00 91.31 99 LEU A C 1
ATOM 742 O O . LEU A 1 99 ? -5.396 1.396 2.154 1.00 91.31 99 LEU A O 1
ATOM 746 N N . ILE A 1 100 ? -7.087 1.192 3.613 1.00 91.69 100 ILE A N 1
ATOM 747 C CA . ILE A 1 100 ? -7.326 -0.241 3.364 1.00 91.69 100 ILE A CA 1
ATOM 748 C C . ILE A 1 100 ? -7.668 -0.493 1.890 1.00 91.69 100 ILE A C 1
ATOM 750 O O . ILE A 1 100 ? -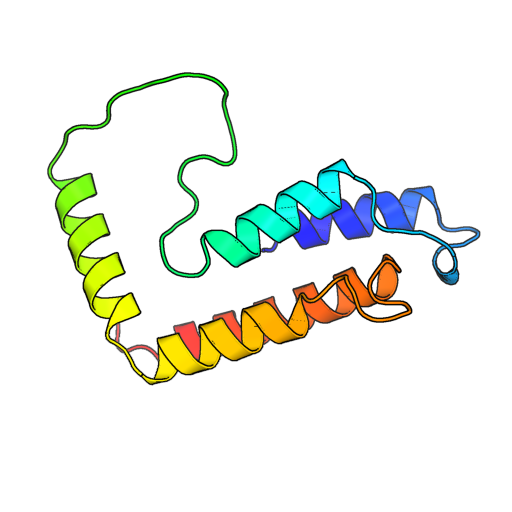7.064 -1.367 1.262 1.00 91.69 100 ILE A O 1
ATOM 754 N N . VAL A 1 101 ? -8.603 0.280 1.327 1.00 92.69 101 VAL A N 1
ATOM 755 C CA . VAL A 1 101 ? -9.020 0.156 -0.079 1.00 92.69 101 VAL A CA 1
ATOM 756 C C . VAL A 1 101 ? -7.839 0.400 -1.021 1.00 92.69 101 VAL A C 1
ATOM 758 O O . VAL A 1 101 ? -7.575 -0.420 -1.903 1.00 92.69 101 VAL A O 1
ATOM 761 N N . LYS A 1 102 ? -7.071 1.473 -0.791 1.00 92.69 102 LYS A N 1
ATOM 762 C CA . LYS A 1 102 ? -5.875 1.802 -1.584 1.00 92.69 102 LYS A CA 1
ATOM 763 C C . LYS A 1 102 ? -4.822 0.693 -1.516 1.00 92.69 102 LYS A C 1
ATOM 765 O O . LYS A 1 102 ? -4.312 0.269 -2.551 1.00 92.69 102 LYS A O 1
ATOM 770 N N . LEU A 1 103 ? -4.523 0.175 -0.321 1.00 92.38 103 LEU A N 1
ATOM 771 C CA . LEU A 1 103 ? -3.553 -0.911 -0.142 1.00 92.38 103 LEU A CA 1
ATOM 772 C C . LEU A 1 103 ? -3.982 -2.193 -0.872 1.00 92.38 103 LEU A C 1
ATOM 774 O O . LEU A 1 103 ? -3.144 -2.815 -1.520 1.00 92.38 103 LEU A O 1
ATOM 778 N N . ARG A 1 104 ? -5.267 -2.574 -0.810 1.00 93.31 104 ARG A N 1
ATOM 779 C CA . ARG A 1 104 ? -5.801 -3.741 -1.538 1.00 93.31 104 ARG A CA 1
ATOM 780 C C . ARG A 1 104 ? -5.676 -3.575 -3.053 1.00 93.31 104 ARG A C 1
ATOM 782 O O . ARG A 1 104 ? -5.125 -4.457 -3.707 1.00 93.31 104 ARG A O 1
ATOM 789 N N . LYS A 1 105 ? -6.110 -2.426 -3.586 1.00 94.44 105 LYS A N 1
ATOM 790 C CA . LYS A 1 105 ? -6.004 -2.085 -5.015 1.00 94.44 105 LYS A CA 1
ATOM 791 C C . LYS A 1 105 ? -4.563 -2.224 -5.508 1.00 94.44 105 LYS A C 1
ATOM 793 O O 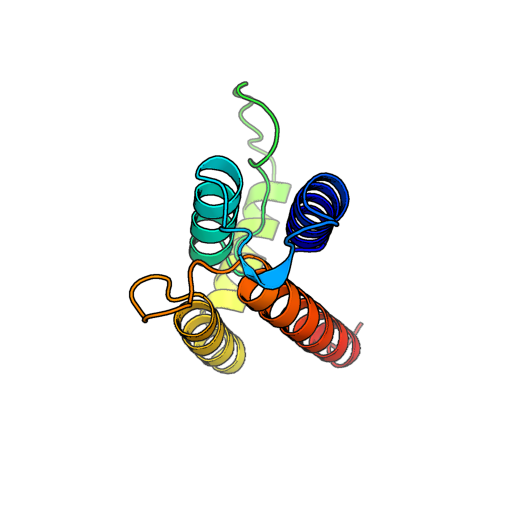. LYS A 1 105 ? -4.305 -2.885 -6.509 1.00 94.44 105 LYS A O 1
ATOM 798 N N . TRP A 1 106 ? -3.614 -1.638 -4.785 1.00 93.31 106 TRP A N 1
ATOM 799 C CA . TRP A 1 106 ? -2.212 -1.652 -5.193 1.00 93.31 106 TRP A CA 1
ATOM 800 C C . TRP A 1 106 ? -1.538 -3.015 -5.066 1.00 93.31 106 TRP A C 1
ATOM 802 O O . TRP A 1 106 ? -0.712 -3.348 -5.910 1.00 93.31 106 TRP A O 1
ATOM 812 N N . ILE A 1 107 ? -1.913 -3.833 -4.077 1.00 91.25 107 ILE A N 1
ATOM 813 C CA . ILE A 1 107 ? -1.472 -5.234 -4.024 1.00 91.25 107 ILE A CA 1
ATOM 814 C C . ILE A 1 107 ? -1.916 -5.968 -5.297 1.00 91.25 107 ILE A C 1
ATOM 816 O O . ILE A 1 107 ? -1.083 -6.598 -5.940 1.00 91.25 107 ILE A O 1
ATOM 820 N N . GLN A 1 108 ? -3.176 -5.817 -5.710 1.00 92.69 108 GLN A N 1
ATOM 821 C CA . GLN A 1 108 ? -3.704 -6.472 -6.910 1.00 92.69 108 GLN A CA 1
ATOM 822 C C . GLN A 1 108 ? -3.026 -5.986 -8.203 1.00 92.69 108 GLN A C 1
ATOM 824 O O . GLN A 1 108 ? -2.678 -6.800 -9.058 1.00 92.69 108 GLN A O 1
ATOM 829 N N . ILE A 1 109 ? -2.797 -4.674 -8.347 1.00 90.75 109 ILE A N 1
ATOM 830 C CA . ILE A 1 109 ? -2.072 -4.104 -9.498 1.00 90.75 109 ILE A CA 1
ATOM 831 C C . ILE A 1 109 ? -0.669 -4.711 -9.598 1.00 90.75 109 ILE A C 1
ATOM 833 O O . ILE A 1 109 ? -0.272 -5.170 -10.669 1.00 90.75 109 ILE A O 1
ATOM 837 N N . LEU A 1 110 ? 0.068 -4.741 -8.485 1.00 87.81 110 LEU A N 1
ATOM 838 C CA . LEU A 1 110 ? 1.430 -5.270 -8.451 1.00 87.81 110 LEU A CA 1
ATOM 839 C C . LEU A 1 110 ? 1.463 -6.778 -8.721 1.00 87.81 110 LEU A C 1
ATOM 841 O O . LEU A 1 110 ? 2.304 -7.235 -9.488 1.00 87.81 110 LEU A O 1
ATOM 845 N N . GLU A 1 111 ? 0.535 -7.550 -8.155 1.00 88.69 111 GLU A N 1
ATOM 846 C CA . GLU A 1 111 ? 0.427 -8.992 -8.412 1.00 88.69 111 GLU A CA 1
ATOM 847 C C . GLU A 1 111 ? 0.158 -9.292 -9.890 1.00 88.69 111 GLU A C 1
ATOM 849 O O . GLU A 1 111 ? 0.780 -10.187 -10.461 1.0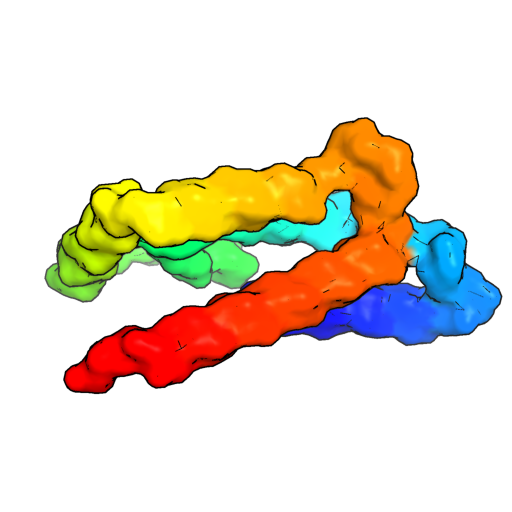0 88.69 111 GLU A O 1
ATOM 854 N N . ASN A 1 112 ? -0.719 -8.520 -10.533 1.00 88.56 112 ASN A N 1
ATOM 855 C CA . ASN A 1 112 ? -0.984 -8.659 -11.962 1.00 88.56 112 ASN A CA 1
ATOM 856 C C . ASN A 1 112 ? 0.240 -8.291 -12.806 1.00 88.56 112 ASN A C 1
ATOM 858 O O . ASN A 1 112 ? 0.556 -9.005 -13.753 1.00 88.56 112 ASN A O 1
ATOM 862 N N . LYS A 1 113 ? 0.969 -7.230 -12.440 1.00 82.94 113 LYS A N 1
ATOM 863 C CA . LYS A 1 113 ? 2.207 -6.841 -13.130 1.00 82.94 113 LYS A CA 1
ATOM 864 C C . LYS A 1 113 ? 3.301 -7.899 -13.006 1.00 82.94 113 LYS A C 1
ATOM 866 O O . LYS A 1 113 ? 3.946 -8.209 -14.002 1.00 82.94 113 LYS A O 1
ATOM 871 N N . VAL A 1 114 ? 3.463 -8.511 -11.832 1.00 81.38 114 VAL A N 1
ATOM 872 C CA . VAL A 1 114 ? 4.429 -9.605 -11.632 1.00 81.38 114 VAL A CA 1
ATOM 873 C C . VAL A 1 114 ? 4.089 -10.820 -12.499 1.00 81.38 114 VAL A C 1
ATOM 875 O O . VAL A 1 114 ? 4.992 -11.424 -13.064 1.00 81.38 114 VAL A O 1
ATOM 878 N N . LYS A 1 115 ? 2.803 -11.154 -12.673 1.00 79.38 115 LYS A N 1
ATOM 879 C CA . LYS A 1 115 ? 2.378 -12.255 -13.559 1.00 79.38 115 LYS A CA 1
ATOM 880 C C . LYS A 1 115 ? 2.695 -12.011 -15.037 1.00 79.38 115 LYS A C 1
ATOM 882 O O . LYS A 1 115 ? 2.828 -12.975 -15.780 1.00 79.38 115 LYS A O 1
ATOM 887 N N . THR A 1 116 ? 2.775 -10.749 -15.461 1.00 75.94 116 THR A N 1
ATOM 888 C CA . THR A 1 116 ? 3.064 -10.375 -16.856 1.00 75.94 116 THR A CA 1
ATOM 889 C C . THR A 1 116 ? 4.555 -10.256 -17.169 1.00 75.94 116 THR A C 1
ATOM 891 O O . THR A 1 116 ? 4.905 -10.070 -18.331 1.00 75.94 116 THR A O 1
ATOM 894 N N . LEU A 1 117 ? 5.434 -10.342 -16.164 1.00 69.38 117 LEU A N 1
ATOM 895 C CA . LEU A 1 117 ? 6.879 -10.318 -16.388 1.00 69.38 117 LEU A CA 1
ATOM 896 C C . LEU A 1 117 ? 7.353 -11.686 -16.919 1.00 69.38 117 LEU A C 1
ATOM 898 O O . LEU A 1 117 ? 6.929 -12.715 -16.382 1.00 69.38 117 LEU A O 1
ATOM 902 N N . PRO A 1 118 ? 8.218 -11.723 -17.951 1.00 61.81 118 PRO A N 1
ATOM 903 C CA . PRO A 1 118 ? 8.852 -12.965 -18.386 1.00 61.81 118 PRO A CA 1
ATOM 904 C C . PRO A 1 118 ? 9.692 -13.560 -17.242 1.00 61.81 118 PRO A C 1
ATOM 906 O O . PRO A 1 118 ? 10.302 -12.816 -16.472 1.00 61.81 118 PRO A O 1
ATOM 909 N N . LYS A 1 119 ? 9.651 -14.891 -17.103 1.00 54.03 119 LYS A N 1
ATOM 910 C CA . LYS A 1 119 ? 10.346 -15.649 -16.049 1.00 54.03 119 LYS A CA 1
ATOM 911 C C . LYS A 1 119 ? 11.817 -15.863 -16.367 1.00 54.03 119 LYS A C 1
ATOM 913 O O . LYS A 1 119 ? 12.116 -16.099 -17.557 1.00 54.03 119 LYS A O 1
#

Organism: Timema douglasi (NCBI:txid61478)